Protein AF-A0A3C1G8B9-F1 (afdb_monomer_lite)

pLDDT: mean 84.21, std 8.16, range [59.28, 92.19]

Sequence (51 aa):
MKIEVKSRWTGGVLLSVEAGSLRLALEAAVRDRADLSGANLRGADLGDADL

Secondary structure (DSSP, 8-state):
-EEEEEBTTT--EEEEEE-SSHHHHHHHHHHTT---TTB--TT---TT---

Foldseek 3Di:
DWDFWAAPVPRHTQFTDDDPFPLRRVVVCVVVVGDCVRTPCVPPPCVPRPD

Structure (mmCIF, N/CA/C/O backbone):
data_AF-A0A3C1G8B9-F1
#
_entry.id   AF-A0A3C1G8B9-F1
#
loop_
_atom_site.group_PDB
_atom_site.id
_atom_site.type_symbol
_atom_site.label_atom_id
_atom_site.label_alt_id
_atom_site.label_comp_id
_atom_site.label_asym_id
_atom_site.label_entity_id
_atom_site.label_seq_id
_atom_site.pdbx_PDB_ins_code
_atom_site.Cartn_x
_atom_site.Cartn_y
_atom_site.Cartn_z
_atom_site.occupancy
_atom_site.B_iso_or_equiv
_atom_site.auth_seq_id
_atom_site.auth_comp_id
_atom_site.auth_asym_id
_atom_site.auth_atom_id
_atom_site.pdbx_PDB_model_num
ATOM 1 N N . MET A 1 1 ? -14.274 -1.578 7.118 1.00 84.94 1 MET A N 1
ATOM 2 C CA . MET A 1 1 ? -14.165 -0.286 6.417 1.00 84.94 1 MET A CA 1
ATOM 3 C C . MET A 1 1 ? -13.366 -0.572 5.171 1.00 84.94 1 MET A C 1
ATOM 5 O O . MET A 1 1 ? -12.287 -1.149 5.276 1.00 84.94 1 MET A O 1
ATOM 9 N N . LYS A 1 2 ? -13.887 -0.206 4.001 1.00 89.88 2 LYS A N 1
ATOM 10 C CA . LYS A 1 2 ? -13.159 -0.445 2.763 1.00 89.88 2 LYS A CA 1
ATOM 11 C C . LYS A 1 2 ? -11.928 0.450 2.712 1.00 89.88 2 LYS A C 1
ATOM 13 O O . LYS A 1 2 ? -12.055 1.674 2.753 1.00 89.88 2 LYS A O 1
ATOM 18 N N . ILE A 1 3 ? -10.752 -0.160 2.627 1.00 90.56 3 ILE A N 1
ATOM 19 C CA . ILE A 1 3 ? -9.483 0.540 2.464 1.00 90.56 3 ILE A CA 1
ATOM 20 C C . ILE A 1 3 ? -8.952 0.246 1.073 1.00 90.56 3 ILE A C 1
ATOM 22 O O . ILE A 1 3 ? -8.840 -0.908 0.658 1.00 90.56 3 ILE A O 1
ATOM 26 N N . GLU A 1 4 ? -8.625 1.318 0.360 1.00 91.56 4 GLU A N 1
ATOM 27 C CA . GLU A 1 4 ? -8.041 1.252 -0.969 1.00 91.56 4 GLU A CA 1
ATOM 28 C C . GLU A 1 4 ? -6.682 1.941 -0.967 1.00 91.56 4 GLU A C 1
ATOM 30 O O . GLU A 1 4 ? -6.578 3.134 -0.676 1.00 91.56 4 GLU A O 1
ATOM 35 N N . VAL A 1 5 ? -5.640 1.195 -1.330 1.00 88.25 5 VAL A N 1
ATOM 36 C CA . VAL A 1 5 ? -4.308 1.754 -1.571 1.00 88.25 5 VAL A CA 1
ATOM 37 C C . VAL A 1 5 ? -4.140 1.909 -3.069 1.00 88.25 5 VAL A C 1
ATOM 39 O O . VAL A 1 5 ? -4.337 0.959 -3.827 1.00 88.25 5 VAL A O 1
ATOM 42 N N . LYS A 1 6 ? -3.782 3.115 -3.505 1.00 91.00 6 LYS A N 1
ATOM 43 C CA . LYS A 1 6 ? -3.611 3.441 -4.922 1.00 91.00 6 LYS A CA 1
ATOM 44 C C . LYS A 1 6 ? -2.145 3.630 -5.268 1.00 91.00 6 LYS A C 1
ATOM 46 O O . LYS A 1 6 ? -1.351 4.063 -4.435 1.00 91.00 6 LYS A O 1
ATOM 51 N N . SER A 1 7 ? -1.799 3.348 -6.514 1.00 89.06 7 SER A N 1
ATOM 52 C CA . SER A 1 7 ? -0.501 3.671 -7.084 1.00 89.06 7 SER A CA 1
ATOM 53 C C . SER A 1 7 ? -0.308 5.182 -7.116 1.00 89.06 7 SER A C 1
ATOM 55 O O . SER A 1 7 ? -1.174 5.922 -7.583 1.00 89.06 7 SER A O 1
ATOM 57 N N . ARG A 1 8 ? 0.859 5.646 -6.668 1.00 87.88 8 ARG A N 1
ATOM 58 C CA . ARG A 1 8 ? 1.271 7.051 -6.783 1.00 87.88 8 ARG A CA 1
ATOM 59 C C . ARG A 1 8 ? 1.544 7.472 -8.227 1.00 87.88 8 ARG A C 1
ATOM 61 O O . ARG A 1 8 ? 1.560 8.664 -8.502 1.00 87.88 8 ARG A O 1
ATOM 68 N N . TRP A 1 9 ? 1.801 6.506 -9.112 1.00 88.12 9 TRP A N 1
ATOM 69 C CA . TRP A 1 9 ? 2.216 6.746 -10.495 1.00 88.12 9 TRP A CA 1
ATOM 70 C C . TRP A 1 9 ? 1.036 6.715 -11.459 1.00 88.12 9 TRP A C 1
ATOM 72 O O . TRP A 1 9 ? 0.942 7.557 -12.344 1.00 88.12 9 TRP A O 1
ATOM 82 N N . THR A 1 10 ? 0.131 5.749 -11.283 1.00 90.12 10 THR A N 1
ATOM 83 C CA . THR A 1 10 ? -0.991 5.520 -12.207 1.00 90.12 10 THR A CA 1
ATOM 84 C C . THR A 1 10 ? -2.348 5.877 -11.609 1.00 90.12 10 THR A C 1
ATOM 86 O O . THR A 1 10 ? -3.335 5.927 -12.334 1.00 90.12 10 THR A O 1
ATOM 89 N N . GLY A 1 11 ? -2.437 6.082 -10.289 1.00 88.94 11 GLY A N 1
ATOM 90 C CA . GLY A 1 11 ? -3.709 6.280 -9.587 1.00 88.94 11 GLY A CA 1
ATOM 91 C C . GLY A 1 11 ? -4.592 5.027 -9.496 1.00 88.94 11 GLY A C 1
ATOM 92 O O . GLY A 1 11 ? -5.657 5.083 -8.880 1.00 88.94 11 GLY A O 1
ATOM 93 N N . GLY A 1 12 ? -4.164 3.901 -10.078 1.00 91.69 12 GLY A N 1
ATOM 94 C CA . GLY A 1 12 ? -4.882 2.626 -10.025 1.00 91.69 12 GLY A CA 1
ATOM 95 C C . GLY A 1 12 ? -4.879 2.015 -8.625 1.00 91.69 12 GLY A C 1
ATOM 96 O O . GLY A 1 12 ? -3.969 2.267 -7.841 1.00 91.69 12 GLY A O 1
ATOM 97 N N . VAL A 1 13 ? -5.894 1.214 -8.301 1.00 90.75 13 VAL A N 1
ATOM 98 C CA . VAL A 1 13 ? -5.992 0.519 -7.008 1.00 90.75 13 VAL A CA 1
ATOM 99 C C . VAL A 1 13 ? -5.035 -0.676 -7.003 1.00 90.75 13 VAL A C 1
ATOM 101 O O . VAL A 1 13 ? -5.165 -1.564 -7.837 1.00 90.75 13 VAL A O 1
ATOM 104 N N . LEU A 1 14 ? -4.078 -0.677 -6.074 1.00 88.94 14 LEU A N 1
ATOM 105 C CA . LEU A 1 14 ? -3.128 -1.774 -5.843 1.00 88.94 14 LEU A CA 1
ATOM 106 C C . LEU A 1 14 ? -3.638 -2.750 -4.777 1.00 88.94 14 LEU A C 1
ATOM 108 O O . LEU A 1 14 ? -3.346 -3.938 -4.829 1.00 88.94 14 LEU A O 1
ATOM 112 N N . LEU A 1 15 ? -4.426 -2.250 -3.823 1.00 88.19 15 LEU A N 1
ATOM 113 C CA . LEU A 1 15 ? -5.030 -3.046 -2.758 1.00 88.19 15 LEU A CA 1
ATOM 114 C C . LEU A 1 15 ? -6.441 -2.552 -2.493 1.00 88.19 15 LEU A C 1
ATOM 116 O O . LEU A 1 15 ? -6.660 -1.347 -2.371 1.00 88.19 15 LEU A O 1
ATOM 120 N N . SER A 1 16 ? -7.375 -3.486 -2.352 1.00 91.94 16 SER A N 1
ATOM 121 C CA . SER A 1 16 ? -8.737 -3.215 -1.912 1.00 91.94 16 SER A CA 1
ATOM 122 C C . SER A 1 16 ? -9.144 -4.290 -0.918 1.00 91.94 16 SER A C 1
ATOM 124 O O . SER A 1 16 ? -9.256 -5.457 -1.285 1.00 91.94 16 SER A O 1
ATOM 126 N N . VAL A 1 17 ? -9.316 -3.913 0.346 1.00 90.62 17 VAL A N 1
ATOM 127 C CA . VAL A 1 17 ? -9.628 -4.864 1.418 1.00 90.62 17 VAL A CA 1
ATOM 128 C C . VAL A 1 17 ? -10.539 -4.223 2.456 1.00 90.62 17 VAL A C 1
ATOM 130 O O . VAL A 1 17 ? -10.454 -3.027 2.741 1.00 90.62 17 VAL A O 1
ATOM 133 N N . GLU A 1 18 ? -11.435 -5.026 3.019 1.00 92.19 18 GLU A N 1
ATOM 134 C CA . GLU A 1 18 ? -12.217 -4.641 4.189 1.00 92.19 18 GLU A CA 1
ATOM 135 C C . GLU A 1 18 ? -11.371 -4.841 5.444 1.00 92.19 18 GLU A C 1
ATOM 137 O O . GLU A 1 18 ? -11.085 -5.967 5.845 1.00 92.19 18 GLU A O 1
ATOM 142 N N . ALA A 1 19 ? -10.966 -3.737 6.065 1.00 88.75 19 ALA A N 1
ATOM 143 C CA . ALA A 1 19 ? -10.144 -3.752 7.266 1.00 88.75 19 ALA A CA 1
ATOM 144 C C . ALA A 1 19 ? -10.633 -2.712 8.281 1.00 88.75 19 ALA A C 1
ATOM 146 O O . ALA A 1 19 ? -11.382 -1.789 7.955 1.00 88.75 19 ALA A O 1
ATOM 147 N N . GLY A 1 20 ? -10.234 -2.880 9.541 1.00 88.50 20 GLY A N 1
ATOM 148 C CA . GLY A 1 20 ? -10.500 -1.897 10.598 1.00 88.50 20 GLY A CA 1
ATOM 149 C C . GLY A 1 20 ? -9.512 -0.728 10.601 1.00 88.50 20 GLY A C 1
ATOM 150 O O . GLY A 1 20 ? -9.790 0.307 11.195 1.00 88.50 20 GLY A O 1
ATOM 151 N N . SER A 1 21 ? -8.360 -0.885 9.944 1.00 86.94 21 SER A N 1
ATOM 152 C CA . SER A 1 21 ? -7.286 0.107 9.892 1.00 86.94 21 SER A CA 1
ATOM 153 C C . SER A 1 21 ? -6.383 -0.131 8.682 1.00 86.94 21 SER A C 1
ATOM 155 O O . SER A 1 21 ? -6.329 -1.241 8.147 1.00 86.94 21 SER A O 1
ATOM 157 N N . LEU A 1 22 ? -5.646 0.905 8.263 1.00 84.69 22 LEU A N 1
ATOM 158 C CA . LEU A 1 22 ? -4.676 0.794 7.167 1.00 84.69 22 LEU A CA 1
ATOM 159 C C . LEU A 1 22 ? -3.594 -0.247 7.484 1.00 84.69 22 LEU A C 1
ATOM 161 O O . LEU A 1 22 ? -3.190 -0.993 6.601 1.00 84.69 22 LEU A O 1
ATOM 165 N N . ARG A 1 23 ? -3.203 -0.365 8.757 1.00 85.38 23 ARG A N 1
ATOM 166 C CA . ARG A 1 23 ? -2.295 -1.406 9.249 1.00 85.38 23 ARG A CA 1
ATOM 167 C C . ARG A 1 23 ? -2.810 -2.812 8.929 1.00 85.38 23 ARG A C 1
ATOM 169 O O . ARG A 1 23 ? -2.106 -3.571 8.280 1.00 85.38 23 ARG A O 1
ATOM 176 N N . LEU A 1 24 ? -4.047 -3.137 9.320 1.00 88.31 24 LEU A N 1
ATOM 177 C CA . LEU A 1 24 ? -4.647 -4.453 9.048 1.00 88.31 24 LEU A CA 1
ATOM 178 C C . LEU A 1 24 ? -4.770 -4.730 7.542 1.00 88.31 24 LEU A C 1
ATOM 180 O O . LEU A 1 24 ? -4.626 -5.871 7.106 1.00 88.31 24 LEU A O 1
ATOM 184 N N . ALA A 1 25 ? -5.023 -3.690 6.744 1.00 88.88 25 ALA A N 1
ATOM 185 C CA . ALA A 1 25 ? -5.042 -3.808 5.292 1.00 88.88 25 ALA A CA 1
ATOM 186 C C . ALA A 1 25 ? -3.657 -4.170 4.731 1.00 88.88 25 ALA A C 1
ATOM 188 O O . ALA A 1 25 ? -3.554 -5.056 3.887 1.00 88.88 25 ALA A O 1
ATOM 189 N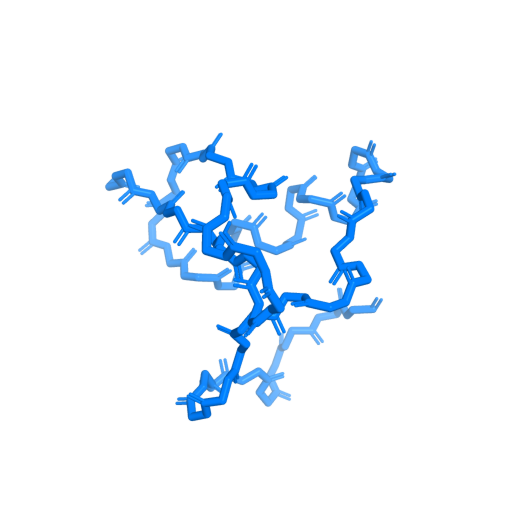 N . LEU A 1 26 ? -2.596 -3.520 5.218 1.00 86.94 26 LEU A N 1
ATOM 190 C CA . LEU A 1 26 ? -1.223 -3.789 4.792 1.00 86.94 26 LEU A CA 1
ATOM 191 C C . LEU A 1 26 ? -0.718 -5.151 5.280 1.00 86.94 26 LEU A C 1
ATOM 193 O O . LEU A 1 26 ? -0.114 -5.868 4.495 1.00 86.94 26 LEU A O 1
ATOM 197 N N . GLU A 1 27 ? -1.041 -5.570 6.505 1.00 87.88 27 GLU A N 1
ATOM 198 C CA . GLU A 1 27 ? -0.726 -6.926 6.988 1.00 87.88 27 GLU A CA 1
ATOM 199 C C . GLU A 1 27 ? -1.381 -8.007 6.118 1.00 87.88 27 GLU A C 1
ATOM 201 O O . GLU A 1 27 ? -0.757 -9.017 5.787 1.00 87.88 27 GLU A O 1
ATOM 206 N N . ALA A 1 28 ? -2.639 -7.797 5.715 1.00 88.50 28 ALA A N 1
ATOM 207 C CA . ALA A 1 28 ? -3.307 -8.691 4.776 1.00 88.50 28 ALA A CA 1
ATOM 208 C C . ALA A 1 28 ? -2.601 -8.693 3.411 1.00 88.50 28 ALA A C 1
ATOM 210 O O . ALA A 1 28 ? -2.371 -9.760 2.852 1.00 88.50 28 ALA A O 1
ATOM 211 N N . ALA A 1 29 ? -2.194 -7.521 2.917 1.00 87.94 29 ALA A N 1
ATOM 212 C CA . ALA A 1 29 ? -1.459 -7.390 1.664 1.00 87.94 29 ALA A CA 1
ATOM 213 C C . ALA A 1 29 ? -0.105 -8.120 1.695 1.00 87.94 29 ALA A C 1
ATOM 215 O O . ALA A 1 29 ? 0.217 -8.835 0.751 1.00 87.94 29 ALA A O 1
ATOM 216 N N . VAL A 1 30 ? 0.663 -7.999 2.782 1.00 85.44 30 VAL A N 1
ATOM 217 C CA . VAL A 1 30 ? 1.953 -8.688 2.962 1.00 85.44 30 VAL A CA 1
ATOM 218 C C . VAL A 1 30 ? 1.757 -10.201 3.028 1.00 85.44 30 VAL A C 1
ATOM 220 O O . VAL A 1 30 ? 2.458 -10.947 2.340 1.00 85.44 30 VAL A O 1
ATOM 223 N N . ARG A 1 31 ? 0.761 -10.670 3.794 1.00 86.62 31 ARG A N 1
ATOM 224 C CA . ARG A 1 31 ? 0.415 -12.099 3.874 1.00 86.62 31 ARG A CA 1
ATOM 225 C C . ARG A 1 31 ? 0.031 -12.673 2.512 1.00 86.62 31 ARG A C 1
ATOM 227 O O . ARG A 1 31 ? 0.455 -13.777 2.175 1.00 86.62 31 ARG A O 1
ATOM 234 N N . ASP A 1 32 ? -0.718 -11.908 1.729 1.00 86.81 32 ASP A N 1
ATOM 235 C CA . ASP A 1 32 ? -1.163 -12.299 0.393 1.00 86.81 32 ASP A CA 1
ATOM 236 C C . ASP A 1 32 ? -0.084 -12.039 -0.678 1.00 86.81 32 ASP A C 1
ATOM 238 O O . ASP A 1 32 ? -0.311 -12.292 -1.862 1.00 86.81 32 ASP A O 1
ATOM 242 N N . ARG A 1 33 ? 1.107 -11.562 -0.272 1.00 84.88 33 ARG A N 1
ATOM 243 C CA . ARG A 1 33 ? 2.225 -11.166 -1.147 1.00 84.88 33 ARG A CA 1
ATOM 244 C C . ARG A 1 33 ? 1.798 -10.203 -2.258 1.00 84.88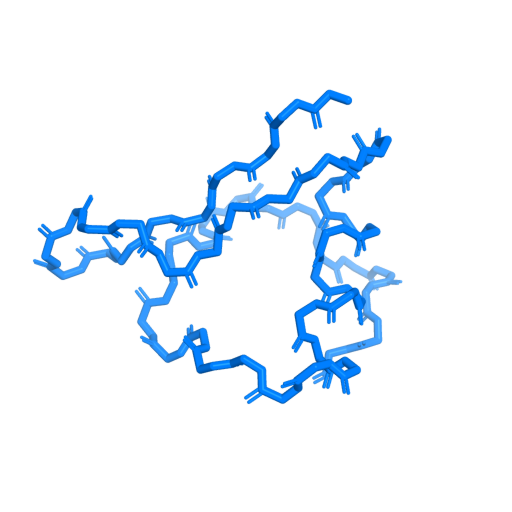 33 ARG A C 1
ATOM 246 O O . ARG A 1 33 ? 2.287 -10.283 -3.385 1.00 84.88 33 ARG A O 1
ATOM 253 N N . ALA A 1 34 ? 0.869 -9.308 -1.942 1.00 86.06 34 ALA A N 1
ATOM 254 C CA . ALA A 1 34 ? 0.392 -8.293 -2.860 1.00 86.06 34 ALA A CA 1
ATOM 255 C C . ALA A 1 34 ? 1.521 -7.314 -3.206 1.00 86.06 34 ALA A C 1
ATOM 257 O O . ALA A 1 34 ? 2.257 -6.847 -2.334 1.00 86.06 34 ALA A O 1
ATOM 258 N N . ASP A 1 35 ? 1.631 -6.973 -4.488 1.00 83.75 35 ASP A N 1
ATOM 259 C CA . ASP A 1 35 ? 2.607 -5.994 -4.944 1.00 83.75 35 ASP A CA 1
ATOM 260 C C . ASP A 1 35 ? 2.111 -4.571 -4.659 1.00 83.75 35 ASP A C 1
ATOM 262 O O . ASP A 1 35 ? 1.233 -4.031 -5.334 1.00 83.75 35 ASP A O 1
ATOM 266 N N . LEU A 1 36 ? 2.692 -3.961 -3.628 1.00 84.31 36 LEU A N 1
ATOM 267 C CA . LEU A 1 36 ? 2.460 -2.568 -3.257 1.00 84.31 36 LEU A CA 1
ATOM 268 C C . LEU A 1 36 ? 3.570 -1.638 -3.766 1.00 84.31 36 LEU A C 1
ATOM 270 O O . LEU A 1 3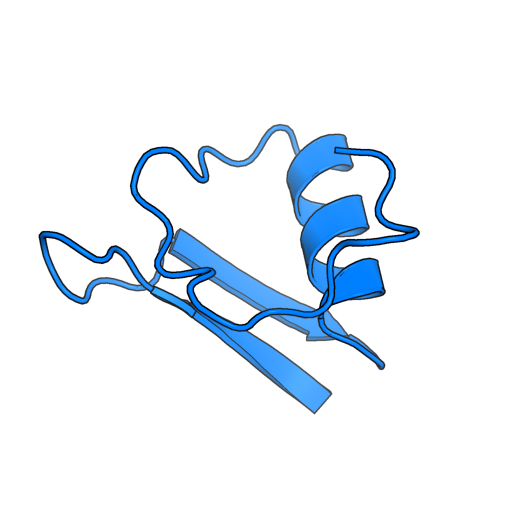6 ? 3.676 -0.492 -3.316 1.00 84.31 36 LEU A O 1
ATOM 274 N N . SER A 1 37 ? 4.398 -2.092 -4.710 1.00 83.06 37 SER A N 1
ATOM 275 C CA . SER A 1 37 ? 5.435 -1.269 -5.326 1.00 83.06 37 SER A CA 1
ATOM 276 C C . SER A 1 37 ? 4.809 -0.035 -5.973 1.00 83.06 37 SER A C 1
ATOM 278 O O . SER A 1 37 ? 3.969 -0.105 -6.868 1.00 83.06 37 SER A O 1
ATOM 280 N N . GLY A 1 38 ? 5.201 1.144 -5.493 1.00 83.44 38 GLY A N 1
ATOM 281 C CA . GLY A 1 38 ? 4.611 2.404 -5.941 1.00 83.44 38 GLY A CA 1
ATOM 282 C C . GLY A 1 38 ? 3.286 2.763 -5.267 1.00 83.44 38 GLY A C 1
ATOM 283 O O . GLY A 1 38 ? 2.636 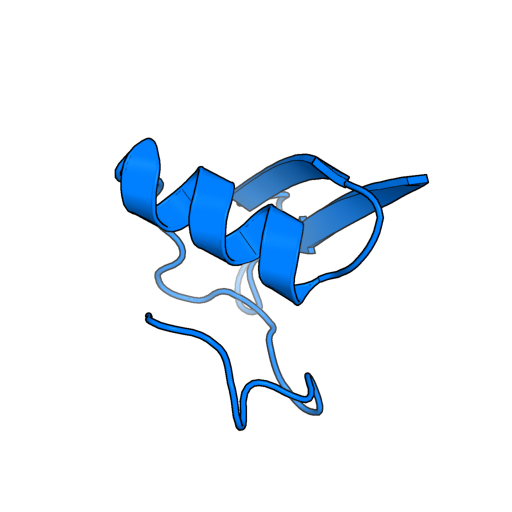3.711 -5.703 1.00 83.44 38 GLY A O 1
ATOM 284 N N . ALA A 1 39 ? 2.889 2.097 -4.184 1.00 88.31 39 ALA A N 1
ATOM 285 C CA . ALA A 1 39 ? 1.774 2.540 -3.361 1.00 88.31 39 ALA A CA 1
ATOM 286 C C . ALA A 1 39 ? 1.964 3.983 -2.862 1.00 88.31 39 ALA A C 1
ATOM 288 O O . ALA A 1 39 ? 3.057 4.446 -2.492 1.00 88.31 39 ALA A O 1
ATOM 289 N N . ASN A 1 40 ? 0.866 4.731 -2.860 1.00 84.56 40 ASN A N 1
ATOM 290 C CA . ASN A 1 40 ? 0.815 6.048 -2.259 1.00 84.56 40 ASN A CA 1
ATOM 291 C C . ASN A 1 40 ? 0.511 5.927 -0.762 1.00 84.56 40 ASN A C 1
ATOM 293 O O . ASN A 1 40 ? -0.630 6.067 -0.336 1.00 84.56 40 ASN A O 1
ATOM 297 N N . LEU A 1 41 ? 1.555 5.661 0.023 1.00 82.81 41 LEU A N 1
ATOM 298 C CA . LEU A 1 41 ? 1.505 5.604 1.488 1.00 82.81 41 LEU A CA 1
ATOM 299 C C . LEU A 1 41 ? 2.043 6.892 2.137 1.00 82.81 41 LEU A C 1
ATOM 301 O O . LEU A 1 41 ? 2.485 6.888 3.283 1.00 82.81 41 LEU A O 1
ATOM 305 N N . ARG A 1 42 ? 2.080 8.013 1.402 1.00 80.06 42 ARG A N 1
ATOM 306 C CA . ARG A 1 42 ? 2.640 9.265 1.927 1.00 80.06 42 ARG A CA 1
ATOM 307 C C . ARG A 1 42 ? 1.754 9.793 3.061 1.00 80.06 42 ARG A C 1
ATOM 309 O O . ARG A 1 42 ? 0.600 10.126 2.823 1.00 80.06 42 ARG A O 1
ATOM 316 N N . GLY A 1 43 ? 2.317 9.898 4.265 1.00 74.81 43 GLY A N 1
ATOM 317 C CA . GLY A 1 43 ? 1.589 10.325 5.467 1.00 74.81 43 GLY A CA 1
ATOM 318 C C . GLY A 1 43 ? 0.759 9.220 6.126 1.00 74.81 43 GLY A C 1
ATOM 319 O O . GLY A 1 43 ? 0.024 9.509 7.064 1.00 74.81 43 GLY A O 1
ATOM 320 N N . ALA A 1 44 ? 0.866 7.975 5.650 1.00 80.06 44 ALA A N 1
ATOM 321 C CA . ALA A 1 44 ? 0.349 6.832 6.383 1.00 80.06 44 ALA A CA 1
ATOM 322 C C . ALA A 1 44 ? 1.174 6.644 7.660 1.00 80.06 44 ALA A C 1
ATOM 324 O O . ALA A 1 44 ? 2.406 6.641 7.605 1.00 80.06 44 ALA A O 1
ATOM 325 N N . ASP A 1 45 ? 0.496 6.476 8.791 1.00 71.56 45 ASP A N 1
ATOM 326 C CA . ASP A 1 45 ? 1.152 6.040 10.016 1.00 71.56 45 ASP A CA 1
ATOM 327 C C . ASP A 1 45 ? 1.444 4.538 9.904 1.00 71.56 45 ASP A C 1
ATOM 329 O O . ASP A 1 45 ? 0.550 3.696 10.015 1.00 71.56 45 ASP A O 1
ATOM 333 N N . LEU A 1 46 ? 2.693 4.231 9.555 1.00 73.62 46 LEU A N 1
ATOM 334 C CA . LEU A 1 46 ? 3.218 2.877 9.380 1.00 73.62 46 LEU A CA 1
ATOM 335 C C . LEU A 1 46 ? 4.152 2.479 10.531 1.00 73.62 46 LEU A C 1
ATOM 337 O O . LEU A 1 46 ? 4.824 1.461 10.414 1.00 73.62 46 LEU A O 1
ATOM 341 N N . GLY A 1 47 ? 4.230 3.278 11.606 1.00 69.38 47 GLY A N 1
ATOM 342 C CA . GLY A 1 47 ? 5.232 3.109 12.668 1.00 69.38 47 GLY A CA 1
ATOM 343 C 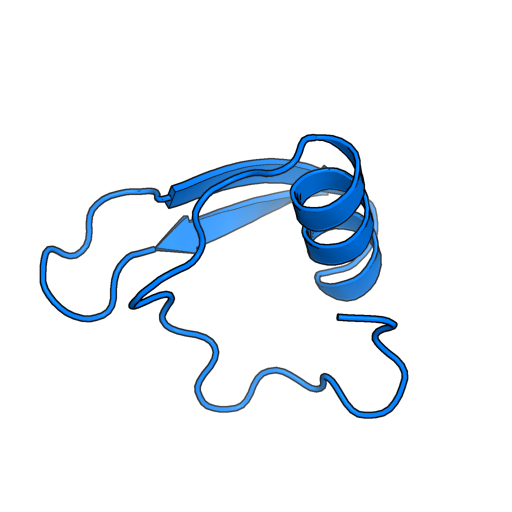C . GLY A 1 47 ? 5.238 1.722 13.319 1.00 69.38 47 GLY A C 1
ATOM 344 O O . GLY A 1 47 ? 6.300 1.242 13.698 1.00 69.38 47 GLY A O 1
ATOM 345 N N . ASP A 1 48 ? 4.077 1.062 13.350 1.00 61.84 48 ASP A N 1
ATOM 346 C CA . ASP A 1 48 ? 3.869 -0.269 13.940 1.00 61.84 48 ASP A CA 1
ATOM 347 C C . ASP A 1 48 ? 3.411 -1.327 12.914 1.00 61.84 48 ASP A C 1
ATOM 349 O O . ASP A 1 48 ? 2.805 -2.346 13.274 1.00 61.84 48 ASP A O 1
ATOM 353 N N . ALA A 1 49 ? 3.591 -1.060 11.618 1.00 65.12 49 ALA A N 1
ATOM 354 C CA . ALA A 1 49 ? 3.284 -2.027 10.573 1.00 65.12 49 ALA A CA 1
ATOM 355 C C . ALA A 1 49 ? 4.489 -2.955 10.362 1.00 65.12 49 ALA A C 1
ATOM 357 O O . ALA A 1 49 ? 5.586 -2.485 10.068 1.00 65.12 49 ALA A O 1
ATOM 358 N N . ASP A 1 50 ? 4.271 -4.264 10.493 1.00 61.44 50 ASP A N 1
ATOM 359 C CA . ASP A 1 50 ? 5.245 -5.285 10.092 1.00 61.44 50 ASP A CA 1
ATOM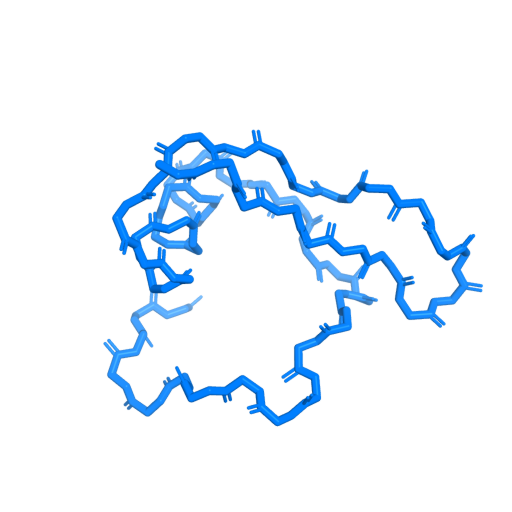 360 C C . ASP A 1 50 ? 5.136 -5.450 8.562 1.00 61.44 50 ASP A C 1
ATOM 362 O O . ASP A 1 50 ? 4.238 -6.135 8.060 1.00 61.44 50 ASP A O 1
ATOM 366 N N . LEU A 1 51 ? 5.938 -4.663 7.834 1.00 59.28 51 LEU A N 1
ATOM 367 C CA . LEU A 1 51 ? 5.997 -4.578 6.363 1.00 59.28 51 LEU A CA 1
ATOM 368 C C . LEU A 1 51 ? 7.159 -5.400 5.800 1.00 59.28 51 LEU A C 1
ATOM 370 O O . LEU A 1 51 ? 7.059 -5.770 4.607 1.00 59.28 51 LEU A O 1
#

Radius of gyration: 10.05 Å; chains: 1; bounding box: 20×23×26 Å